Protein AF-A0A7J8SAM2-F1 (afdb_monomer_lite)

Foldseek 3Di:
DAADPPVRDDDDLQGVQVQLLVCLVVLNLQDWPPDPVGPDTDDLVSNCVRYDPVSSLSSVQSVVVVVPVVCPDDPVCVPARPNRVVVVVVVVVVDDDDD

Radius of gyration: 16.11 Å; chains: 1; bounding box: 48×31×38 Å

pLDDT: mean 78.02, std 16.63, range [37.12, 96.38]

Organism: Gossypium davidsonii (NCBI:txid34287)

Sequence (99 aa):
MFISNPCSHSFCNDCIGKYVEANIQENIAMVKFPDVNCNAALEPQFCRSIVPVQVFDQWENALCELLVLGSQRVAWHAVISCSEFRNLGKARDRGKILW

Secondary structure (DSSP, 8-state):
-EE-TTT--EE-HHHHHHHHHHHHHTT--SPBPS-TT---B--GGGTTTTS-HHHHHHHHHHHHHHHHHH-TT-GGGGTS-HHHHHHHHHHHTTS----

Structure (mmCIF, N/CA/C/O backbone):
data_AF-A0A7J8SAM2-F1
#
_entry.id   AF-A0A7J8SAM2-F1
#
loop_
_atom_site.group_PDB
_atom_site.id
_atom_site.type_symbol
_atom_site.label_atom_id
_atom_site.label_alt_id
_atom_site.label_comp_id
_atom_site.label_asym_id
_atom_site.label_entity_id
_atom_site.label_seq_id
_atom_site.pdbx_PDB_ins_code
_atom_site.Cartn_x
_atom_site.Cartn_y
_atom_site.Cartn_z
_atom_site.occupancy
_atom_site.B_iso_or_equiv
_atom_site.auth_seq_id
_atom_site.auth_comp_id
_atom_site.auth_asym_id
_atom_site.auth_atom_id
_atom_site.pdbx_PDB_model_num
ATOM 1 N N . MET A 1 1 ? -0.033 -10.308 -14.383 1.00 76.38 1 MET A N 1
ATOM 2 C CA . MET A 1 1 ? 0.930 -9.255 -14.754 1.00 76.38 1 MET A CA 1
ATOM 3 C C . MET A 1 1 ? 0.372 -7.962 -14.209 1.00 76.38 1 MET A C 1
ATOM 5 O O . MET A 1 1 ? -0.787 -7.667 -14.476 1.00 76.38 1 MET A O 1
ATOM 9 N N . PHE A 1 2 ? 1.155 -7.264 -13.399 1.00 79.75 2 PHE A N 1
ATOM 10 C CA . PHE A 1 2 ? 0.800 -5.988 -12.801 1.00 79.75 2 PHE A CA 1
ATOM 11 C C . PHE A 1 2 ? 1.395 -4.877 -13.662 1.00 79.75 2 PHE A C 1
ATOM 13 O O . PHE A 1 2 ? 2.572 -4.956 -14.016 1.00 79.75 2 PHE A O 1
ATOM 20 N N . ILE A 1 3 ? 0.601 -3.862 -13.994 1.00 78.75 3 ILE A N 1
ATOM 21 C CA . ILE A 1 3 ? 1.048 -2.697 -14.761 1.00 78.75 3 ILE A CA 1
ATOM 22 C C . ILE A 1 3 ? 0.800 -1.462 -13.902 1.00 78.75 3 ILE A C 1
ATOM 24 O O . ILE A 1 3 ? -0.336 -1.210 -13.502 1.00 78.75 3 ILE A O 1
ATOM 28 N N . SER A 1 4 ? 1.860 -0.713 -13.596 1.00 76.06 4 SER A N 1
ATOM 29 C CA . SER A 1 4 ? 1.734 0.536 -12.851 1.00 76.06 4 SER A CA 1
ATOM 30 C C . SER A 1 4 ? 1.123 1.629 -13.723 1.00 76.06 4 SER A C 1
ATOM 32 O O . SER A 1 4 ? 1.471 1.782 -14.889 1.00 76.06 4 SER A O 1
ATOM 34 N N . ASN A 1 5 ? 0.233 2.434 -13.154 1.00 68.50 5 ASN A N 1
ATOM 35 C CA . ASN A 1 5 ? -0.295 3.636 -13.792 1.00 68.50 5 ASN A CA 1
ATOM 36 C C . ASN A 1 5 ? 0.043 4.818 -12.870 1.00 68.50 5 ASN A C 1
ATOM 38 O O . ASN A 1 5 ? -0.232 4.700 -11.676 1.00 68.50 5 ASN A O 1
ATOM 42 N N . PRO A 1 6 ? 0.671 5.916 -13.342 1.00 68.31 6 PRO A N 1
ATOM 43 C CA . PRO A 1 6 ? 0.947 6.314 -14.734 1.00 68.31 6 PRO A CA 1
ATOM 44 C C . PRO A 1 6 ? 2.258 5.785 -15.345 1.00 68.31 6 PRO A C 1
ATOM 46 O O . PRO A 1 6 ? 2.515 5.998 -16.527 1.00 68.31 6 PRO A O 1
ATOM 49 N N . CYS A 1 7 ? 3.118 5.127 -14.566 1.00 77.50 7 CYS A N 1
ATOM 50 C CA . CYS A 1 7 ? 4.502 4.877 -14.983 1.00 77.50 7 CYS A CA 1
ATOM 51 C C . CYS A 1 7 ? 4.692 3.692 -15.954 1.00 77.50 7 CYS A C 1
ATOM 53 O O . CYS A 1 7 ? 5.789 3.502 -16.462 1.00 77.50 7 CYS A O 1
ATOM 55 N N . SER A 1 8 ? 3.640 2.922 -16.256 1.00 81.12 8 SER A N 1
ATOM 56 C CA . SER A 1 8 ? 3.629 1.809 -17.226 1.00 81.12 8 SER A CA 1
ATOM 57 C C . SER A 1 8 ? 4.672 0.709 -16.972 1.00 81.12 8 SER A C 1
ATOM 59 O O . SER A 1 8 ? 5.034 -0.036 -17.881 1.00 81.12 8 SER A O 1
ATOM 61 N N . HIS A 1 9 ? 5.145 0.564 -15.733 1.00 83.94 9 HIS A N 1
ATOM 62 C CA . HIS A 1 9 ? 6.090 -0.483 -15.351 1.00 83.94 9 HIS A CA 1
ATOM 63 C C . HIS A 1 9 ? 5.366 -1.812 -15.189 1.00 83.94 9 HIS A C 1
ATOM 65 O O . HIS A 1 9 ? 4.331 -1.895 -14.524 1.00 83.94 9 HIS A O 1
ATOM 71 N N . SER A 1 10 ? 5.939 -2.864 -15.765 1.00 86.75 10 SER A N 1
ATOM 72 C CA . SER A 1 10 ? 5.398 -4.209 -15.659 1.00 86.75 10 SER A CA 1
ATOM 73 C C . SER A 1 10 ? 6.141 -5.041 -14.626 1.00 86.75 10 SER A C 1
ATOM 75 O O . SER A 1 10 ? 7.352 -5.232 -14.733 1.00 86.75 10 SER A O 1
ATOM 77 N N . PHE A 1 11 ? 5.396 -5.631 -13.698 1.00 88.56 11 PHE A N 1
ATOM 78 C CA . PHE A 1 11 ? 5.922 -6.582 -12.724 1.00 88.56 11 PHE A CA 1
ATOM 79 C C . PHE A 1 11 ? 5.104 -7.876 -12.750 1.00 88.56 11 PHE A C 1
ATOM 81 O O . PHE A 1 11 ? 3.916 -7.892 -13.097 1.00 88.56 11 PHE A O 1
ATOM 88 N N . CYS A 1 12 ? 5.727 -8.991 -12.373 1.00 92.56 12 CYS A N 1
ATOM 89 C CA . CYS A 1 12 ? 4.979 -10.218 -12.130 1.00 92.56 12 CYS A CA 1
ATOM 90 C C . CYS A 1 12 ? 4.140 -10.065 -10.847 1.00 92.56 12 CYS A C 1
ATOM 92 O O . CYS A 1 12 ? 4.566 -9.373 -9.921 1.00 92.56 12 CYS A O 1
ATOM 94 N N . ASN A 1 13 ? 2.953 -10.684 -10.786 1.00 91.94 13 ASN A N 1
ATOM 95 C CA . ASN A 1 13 ? 2.069 -10.549 -9.617 1.00 91.94 13 ASN A CA 1
ATOM 96 C C . ASN A 1 13 ? 2.769 -11.061 -8.348 1.00 91.94 13 ASN A C 1
ATOM 98 O O . ASN A 1 13 ? 2.766 -10.383 -7.329 1.00 91.94 13 ASN A O 1
ATOM 102 N N . ASP A 1 14 ? 3.460 -12.195 -8.440 1.00 93.31 14 ASP A N 1
ATOM 103 C CA . ASP A 1 14 ? 4.187 -12.769 -7.305 1.00 93.31 14 ASP A CA 1
ATOM 104 C C . ASP A 1 14 ? 5.319 -11.850 -6.823 1.00 93.31 14 ASP A C 1
ATOM 106 O O . ASP A 1 14 ? 5.566 -11.719 -5.628 1.00 93.31 14 ASP A O 1
ATOM 110 N N . CYS A 1 15 ? 5.995 -11.185 -7.761 1.00 93.25 15 CYS A N 1
ATOM 111 C CA . CYS A 1 15 ? 7.119 -10.293 -7.508 1.00 93.25 15 CYS A CA 1
ATOM 112 C C . CYS A 1 15 ? 6.648 -9.053 -6.750 1.00 93.25 15 CYS A C 1
ATOM 114 O O . CYS A 1 15 ? 7.203 -8.713 -5.707 1.00 93.25 15 CYS A O 1
ATOM 116 N N . ILE A 1 16 ? 5.604 -8.392 -7.266 1.00 92.69 16 ILE A N 1
ATOM 117 C CA . ILE A 1 16 ? 5.064 -7.191 -6.630 1.00 92.69 16 ILE A CA 1
ATOM 118 C C . ILE A 1 16 ? 4.378 -7.536 -5.304 1.00 92.69 16 ILE A C 1
ATOM 120 O O . ILE A 1 16 ? 4.503 -6.777 -4.352 1.00 92.69 16 ILE A O 1
ATOM 124 N N . GLY A 1 17 ? 3.738 -8.706 -5.205 1.00 94.44 17 GLY A N 1
ATOM 125 C CA . GLY A 1 17 ? 3.137 -9.196 -3.966 1.00 94.44 17 GLY A CA 1
ATOM 126 C C . GLY A 1 17 ? 4.166 -9.377 -2.851 1.00 94.44 17 GLY A C 1
ATOM 127 O O . GLY A 1 17 ? 4.005 -8.800 -1.779 1.00 94.44 17 GLY A O 1
ATOM 128 N N . LYS A 1 18 ? 5.264 -10.095 -3.129 1.00 95.88 18 LYS A N 1
ATOM 129 C CA . LYS A 1 18 ? 6.373 -10.281 -2.174 1.00 95.88 18 LYS A CA 1
ATOM 130 C C . LYS A 1 18 ? 7.058 -8.968 -1.811 1.00 95.88 18 LYS A C 1
ATOM 132 O O . LYS A 1 18 ? 7.430 -8.766 -0.661 1.00 95.88 18 LYS A O 1
ATOM 137 N N . TYR A 1 19 ? 7.227 -8.076 -2.787 1.00 95.12 19 TYR A N 1
ATOM 138 C CA . TYR A 1 19 ? 7.807 -6.759 -2.546 1.00 95.12 19 TYR A CA 1
ATOM 139 C C . TYR A 1 19 ? 6.950 -5.940 -1.577 1.00 95.12 19 TYR A C 1
ATOM 141 O O . TYR A 1 19 ? 7.475 -5.403 -0.604 1.00 95.12 19 TYR A O 1
ATOM 149 N N . VAL A 1 20 ? 5.636 -5.874 -1.810 1.00 95.38 20 VAL A N 1
ATOM 150 C CA . VAL A 1 20 ? 4.707 -5.192 -0.902 1.00 95.38 20 VAL A CA 1
ATOM 151 C C . VAL A 1 20 ? 4.756 -5.828 0.479 1.00 95.38 20 VAL A C 1
ATOM 153 O O . VAL A 1 20 ? 4.966 -5.116 1.452 1.00 95.38 20 VAL A O 1
ATOM 156 N N . GLU A 1 21 ? 4.619 -7.150 0.571 1.00 95.69 21 GLU A N 1
ATOM 157 C CA . GLU A 1 21 ? 4.644 -7.869 1.848 1.00 95.69 21 GLU A CA 1
ATOM 158 C C . GLU A 1 21 ? 5.897 -7.546 2.670 1.00 95.69 21 GLU A C 1
ATOM 160 O O . GLU A 1 21 ? 5.773 -7.181 3.838 1.00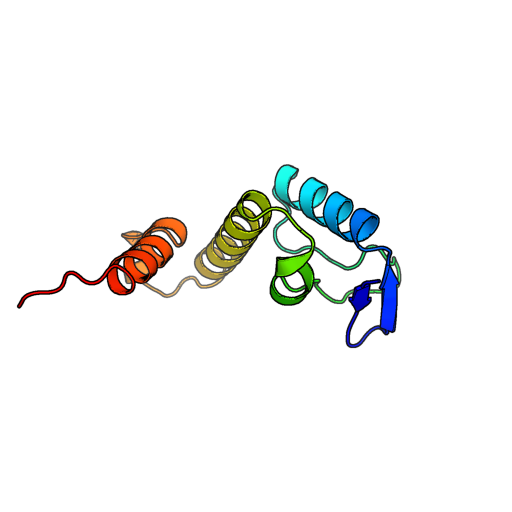 95.69 21 GLU A O 1
ATOM 165 N N . ALA A 1 22 ? 7.078 -7.575 2.047 1.00 96.38 22 ALA A N 1
ATOM 166 C CA . ALA A 1 22 ? 8.328 -7.217 2.709 1.00 96.38 22 ALA A CA 1
ATOM 167 C C . ALA A 1 22 ? 8.327 -5.764 3.217 1.00 96.38 22 ALA A C 1
ATOM 169 O O . ALA A 1 22 ? 8.727 -5.514 4.348 1.00 96.38 22 ALA A O 1
ATOM 170 N N . ASN A 1 23 ? 7.830 -4.802 2.431 1.00 95.50 23 ASN A N 1
ATOM 171 C CA . ASN A 1 23 ? 7.752 -3.406 2.881 1.00 95.50 23 ASN A CA 1
ATOM 172 C C . ASN A 1 23 ? 6.818 -3.245 4.089 1.00 95.50 23 ASN A C 1
ATOM 174 O O . ASN A 1 23 ? 7.152 -2.525 5.026 1.00 95.50 23 ASN A O 1
ATOM 178 N N . ILE A 1 24 ? 5.667 -3.923 4.093 1.00 94.94 24 ILE A N 1
ATOM 179 C CA . ILE A 1 24 ? 4.715 -3.837 5.209 1.00 94.94 24 ILE A CA 1
ATOM 180 C C . ILE A 1 24 ? 5.271 -4.507 6.467 1.00 94.94 24 ILE A C 1
ATOM 182 O O . ILE A 1 24 ? 5.084 -3.980 7.562 1.00 94.94 24 ILE A O 1
ATOM 186 N N . GLN A 1 25 ? 6.003 -5.616 6.327 1.00 93.56 25 GLN A N 1
ATOM 187 C CA . GLN A 1 25 ? 6.714 -6.253 7.442 1.00 93.56 25 GLN A CA 1
ATOM 188 C C . GLN A 1 25 ? 7.787 -5.337 8.049 1.00 93.56 25 GLN A C 1
ATOM 190 O O . GLN A 1 25 ? 7.929 -5.291 9.268 1.00 93.56 25 GLN A O 1
ATOM 195 N N . GLU A 1 26 ? 8.465 -4.544 7.220 1.00 94.19 26 GLU A N 1
ATOM 196 C CA . GLU A 1 26 ? 9.432 -3.516 7.637 1.00 94.19 26 GLU A CA 1
ATOM 197 C C . GLU A 1 26 ? 8.762 -2.203 8.100 1.00 94.19 26 GLU A C 1
ATOM 199 O O . GLU A 1 26 ? 9.432 -1.192 8.314 1.00 94.19 26 GLU A O 1
ATOM 204 N N . ASN A 1 27 ? 7.433 -2.195 8.266 1.00 89.88 27 ASN A N 1
ATOM 205 C CA . ASN A 1 27 ? 6.636 -1.038 8.680 1.00 89.88 27 ASN A CA 1
ATOM 206 C C . ASN A 1 27 ? 6.734 0.176 7.726 1.00 89.88 27 ASN A C 1
ATOM 208 O O . ASN A 1 27 ? 6.555 1.331 8.120 1.00 89.88 27 ASN A O 1
ATOM 212 N N . ILE A 1 28 ? 7.005 -0.073 6.442 1.00 92.19 28 ILE A N 1
ATOM 213 C CA . ILE A 1 28 ? 7.036 0.939 5.383 1.00 92.19 28 ILE A CA 1
ATOM 214 C C . ILE A 1 28 ? 5.658 0.992 4.717 1.00 92.19 28 ILE A C 1
ATOM 216 O O . ILE A 1 28 ? 5.369 0.258 3.775 1.00 92.19 28 ILE A O 1
ATOM 220 N N . ALA A 1 29 ? 4.794 1.894 5.185 1.00 90.19 29 ALA A N 1
ATOM 221 C CA . ALA A 1 29 ? 3.444 2.044 4.632 1.00 90.19 29 ALA A CA 1
ATOM 222 C C . ALA A 1 29 ? 3.400 2.840 3.314 1.00 90.19 29 ALA A C 1
ATOM 224 O O . ALA A 1 29 ? 2.553 2.581 2.459 1.00 90.19 29 ALA A O 1
ATOM 225 N N . MET A 1 30 ? 4.315 3.795 3.109 1.00 91.56 30 MET A N 1
ATOM 226 C CA . MET A 1 30 ? 4.418 4.554 1.855 1.00 91.56 30 MET A CA 1
ATOM 227 C C . MET A 1 30 ? 5.304 3.809 0.848 1.00 91.56 30 MET A C 1
ATOM 229 O O . MET A 1 30 ? 6.434 4.208 0.564 1.00 91.56 30 MET A O 1
ATOM 233 N N . VAL A 1 31 ? 4.789 2.695 0.329 1.00 92.00 31 VAL A N 1
ATOM 234 C CA . VAL A 1 31 ? 5.496 1.848 -0.639 1.00 92.00 31 VAL A CA 1
ATOM 235 C C . VAL A 1 31 ? 5.612 2.576 -1.980 1.00 92.00 31 VAL A C 1
ATOM 237 O O . VAL A 1 31 ? 4.620 3.052 -2.531 1.00 92.00 31 VAL A O 1
ATOM 240 N N . LYS A 1 32 ? 6.827 2.664 -2.524 1.00 90.88 32 LYS A N 1
ATOM 241 C CA . LYS A 1 32 ? 7.080 3.162 -3.885 1.00 90.88 32 LYS A CA 1
ATOM 242 C C . LYS A 1 32 ? 7.170 2.004 -4.867 1.00 90.88 32 LYS A C 1
ATOM 244 O O . LYS A 1 32 ? 7.307 0.851 -4.469 1.00 90.88 32 LYS A O 1
ATOM 249 N N . PHE A 1 33 ? 7.122 2.296 -6.161 1.00 89.00 33 PHE A N 1
ATOM 250 C CA . PHE A 1 33 ? 7.471 1.272 -7.140 1.00 89.00 33 PHE A CA 1
ATOM 251 C C . PHE A 1 33 ? 8.934 0.823 -6.976 1.00 89.00 33 PHE A C 1
ATOM 253 O O . PHE A 1 33 ? 9.786 1.659 -6.683 1.00 89.00 33 PHE A O 1
ATOM 260 N N . PRO A 1 34 ? 9.248 -0.464 -7.223 1.00 86.88 34 PRO A N 1
ATOM 261 C CA . PRO A 1 34 ? 10.622 -0.973 -7.164 1.00 86.88 34 PRO A CA 1
ATOM 262 C C . PRO A 1 34 ? 11.604 -0.301 -8.139 1.00 86.88 34 PRO A C 1
ATOM 264 O O . PRO A 1 34 ? 12.812 -0.480 -8.014 1.00 86.88 34 PRO A O 1
ATOM 267 N N . ASP A 1 35 ? 11.101 0.420 -9.143 1.00 84.00 35 ASP A N 1
ATOM 268 C CA . ASP A 1 35 ? 11.920 1.076 -10.159 1.00 84.00 35 ASP A CA 1
ATOM 269 C C . ASP A 1 35 ? 12.583 2.348 -9.604 1.00 84.00 35 ASP A C 1
ATOM 271 O O . ASP A 1 35 ? 11.908 3.262 -9.130 1.00 84.00 35 ASP A O 1
ATOM 275 N N . VAL A 1 36 ? 13.913 2.423 -9.694 1.00 77.50 36 VAL A N 1
ATOM 276 C CA . VAL A 1 36 ? 14.731 3.521 -9.145 1.00 77.50 36 VAL A CA 1
ATOM 277 C C . VAL A 1 36 ? 14.451 4.884 -9.783 1.00 77.50 36 VAL A C 1
ATOM 279 O O . VAL A 1 36 ? 14.701 5.912 -9.156 1.00 77.50 36 VAL A O 1
ATOM 282 N N . ASN A 1 37 ? 13.912 4.913 -11.003 1.00 81.50 37 ASN A N 1
ATOM 283 C CA . ASN A 1 37 ? 13.538 6.146 -11.696 1.00 81.50 37 ASN A CA 1
ATOM 284 C C . ASN A 1 37 ? 12.070 6.526 -11.442 1.00 81.50 37 ASN A C 1
ATOM 286 O O . ASN A 1 37 ? 11.578 7.529 -11.964 1.00 81.50 37 ASN A O 1
ATOM 290 N N . CYS A 1 38 ? 11.360 5.741 -10.628 1.00 84.69 38 CYS A N 1
ATOM 291 C CA . CYS A 1 38 ? 9.948 5.903 -10.344 1.00 84.69 38 CYS A CA 1
ATOM 292 C C . CYS A 1 38 ? 9.713 6.374 -8.911 1.00 84.69 38 CYS A C 1
ATOM 294 O O . CYS A 1 38 ? 9.787 5.609 -7.955 1.00 84.69 38 CYS A O 1
ATOM 296 N N . ASN A 1 39 ? 9.319 7.637 -8.759 1.00 84.50 39 ASN A N 1
ATOM 297 C CA . ASN A 1 39 ? 8.942 8.184 -7.454 1.00 84.50 39 ASN A CA 1
ATOM 298 C C . ASN A 1 39 ? 7.449 8.055 -7.128 1.00 84.50 39 ASN A C 1
ATOM 300 O O . ASN A 1 39 ? 7.022 8.518 -6.070 1.00 84.50 39 ASN A O 1
ATOM 304 N N . ALA A 1 40 ? 6.657 7.443 -8.012 1.00 86.50 40 ALA A N 1
ATOM 305 C CA . ALA A 1 40 ? 5.240 7.225 -7.760 1.00 86.50 40 ALA A CA 1
ATOM 306 C C . ALA A 1 40 ? 5.032 6.226 -6.609 1.00 86.50 40 ALA A C 1
ATOM 308 O O . ALA A 1 40 ? 5.728 5.210 -6.507 1.00 86.50 40 ALA A O 1
ATOM 309 N N . ALA A 1 41 ? 4.066 6.538 -5.747 1.00 88.69 41 ALA A N 1
ATOM 310 C CA . ALA A 1 41 ? 3.619 5.638 -4.697 1.00 88.69 41 ALA A CA 1
ATOM 311 C C . ALA A 1 41 ? 2.763 4.521 -5.302 1.00 88.69 41 ALA A C 1
ATOM 313 O O . ALA A 1 41 ? 1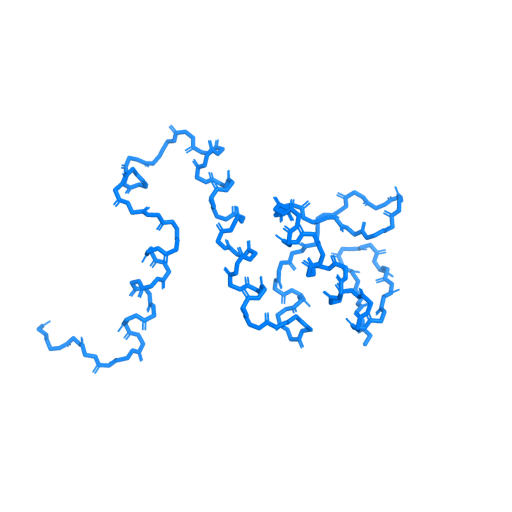.979 4.748 -6.226 1.00 88.69 41 ALA A O 1
ATOM 314 N N . LEU A 1 42 ? 2.923 3.315 -4.772 1.00 89.75 42 LEU A N 1
ATOM 315 C CA . LEU A 1 42 ? 2.085 2.178 -5.096 1.00 89.75 42 LEU A CA 1
ATOM 316 C C . LEU A 1 42 ? 0.851 2.225 -4.194 1.00 89.75 42 LEU A C 1
ATOM 318 O O . LEU A 1 42 ? 0.964 2.105 -2.976 1.00 89.75 42 LEU A O 1
ATOM 322 N N . GLU A 1 43 ? -0.325 2.408 -4.785 1.00 86.44 43 GLU A N 1
ATOM 323 C CA . GLU A 1 43 ? -1.558 2.477 -4.005 1.00 86.44 43 GLU A CA 1
ATOM 324 C C . GLU A 1 43 ? -2.138 1.072 -3.728 1.00 86.44 43 GLU A C 1
ATOM 326 O O . GLU A 1 43 ? -2.188 0.240 -4.647 1.00 86.44 43 GLU A O 1
ATOM 331 N N . PRO A 1 44 ? -2.626 0.789 -2.500 1.00 89.25 44 PRO A N 1
ATOM 332 C CA . PRO A 1 44 ? -3.075 -0.548 -2.108 1.00 89.25 44 PRO A CA 1
ATOM 333 C C . PRO A 1 44 ? -4.142 -1.149 -3.024 1.00 89.25 44 PRO A C 1
ATOM 335 O O . PRO A 1 44 ? -4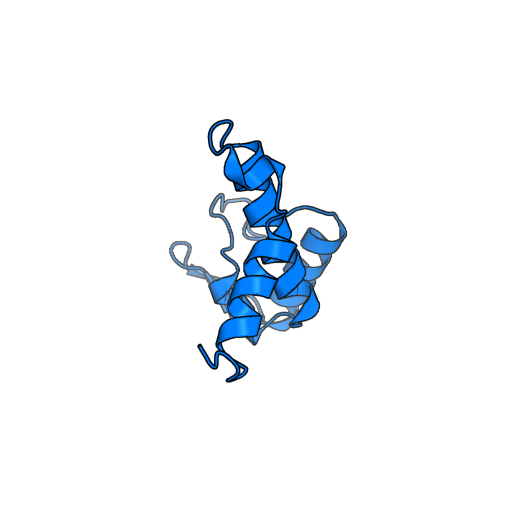.128 -2.358 -3.272 1.00 89.25 44 PRO A O 1
ATOM 338 N N . GLN A 1 45 ? -5.060 -0.336 -3.564 1.00 87.25 45 GLN A N 1
ATOM 339 C CA . GLN A 1 45 ? -6.180 -0.818 -4.379 1.00 87.25 45 GLN A CA 1
ATOM 340 C C . GLN A 1 45 ? -5.737 -1.633 -5.598 1.00 87.25 45 GLN A C 1
ATOM 342 O O . GLN A 1 45 ? -6.449 -2.552 -6.000 1.00 87.25 45 GLN A O 1
ATOM 347 N N . PHE A 1 46 ? -4.554 -1.355 -6.153 1.00 86.56 46 PHE A N 1
ATOM 348 C CA . PHE A 1 46 ? -4.025 -2.089 -7.303 1.00 86.56 46 PHE A CA 1
ATOM 349 C C . PHE A 1 46 ? -3.428 -3.448 -6.915 1.00 86.56 46 PHE A C 1
ATOM 351 O O . PHE A 1 46 ? -3.266 -4.321 -7.767 1.00 86.56 46 PHE A O 1
ATOM 358 N N . CYS A 1 47 ? -3.126 -3.650 -5.633 1.00 90.62 47 CYS A N 1
ATOM 359 C CA . CYS A 1 47 ? -2.537 -4.873 -5.098 1.00 90.62 47 CYS A CA 1
ATOM 360 C C . CYS A 1 47 ? -3.547 -5.764 -4.368 1.00 90.62 47 CYS A C 1
ATOM 362 O O . CYS A 1 47 ? -3.191 -6.876 -3.992 1.00 90.62 47 CYS A O 1
ATOM 364 N N . ARG A 1 48 ? -4.804 -5.331 -4.197 1.00 90.75 48 ARG A N 1
ATOM 365 C CA . ARG A 1 48 ? -5.830 -6.045 -3.410 1.00 90.75 48 ARG A CA 1
ATOM 366 C C . ARG A 1 48 ? -6.029 -7.512 -3.807 1.00 90.75 48 ARG A C 1
ATOM 368 O O . ARG A 1 48 ? -6.295 -8.340 -2.947 1.00 90.75 48 ARG A O 1
ATOM 375 N N . SER A 1 49 ? -5.933 -7.834 -5.097 1.00 92.06 49 SER A N 1
ATOM 376 C CA . SER A 1 49 ? -6.061 -9.207 -5.611 1.00 92.06 49 SER A CA 1
ATOM 377 C C . SER A 1 49 ? -4.736 -9.975 -5.671 1.00 92.06 49 SER A C 1
ATOM 379 O O . SER A 1 49 ? -4.729 -11.143 -6.053 1.00 92.06 49 SER A O 1
ATOM 381 N N . ILE A 1 50 ? -3.621 -9.321 -5.341 1.00 93.94 50 ILE A N 1
ATOM 382 C CA . ILE A 1 50 ? -2.261 -9.858 -5.444 1.00 93.94 50 ILE A CA 1
ATOM 383 C C . ILE A 1 50 ? -1.716 -10.225 -4.066 1.00 93.94 50 ILE A C 1
ATOM 385 O O . ILE A 1 50 ? -1.077 -11.264 -3.921 1.00 93.94 50 ILE A O 1
ATOM 389 N N . VAL A 1 51 ? -1.946 -9.376 -3.063 1.00 94.12 51 VAL A N 1
ATOM 390 C CA . VAL A 1 51 ? -1.439 -9.598 -1.706 1.00 94.12 51 VAL A CA 1
ATOM 391 C C . VAL A 1 51 ? -2.451 -10.347 -0.835 1.00 94.12 51 VAL A C 1
ATOM 393 O O . VAL A 1 51 ? -3.661 -10.238 -1.058 1.00 94.12 51 VAL A O 1
ATOM 396 N N . PRO A 1 52 ? -1.991 -11.080 0.195 1.00 94.50 52 PRO A N 1
ATOM 397 C CA . PRO A 1 52 ? -2.881 -11.658 1.193 1.00 94.50 52 PRO A CA 1
ATOM 398 C C . PRO A 1 52 ? -3.738 -10.591 1.884 1.00 94.50 52 PRO A C 1
ATOM 400 O O . PRO A 1 52 ? -3.274 -9.485 2.166 1.00 94.50 52 PRO A O 1
ATOM 403 N N . VAL A 1 53 ? -4.974 -10.951 2.244 1.00 92.25 53 VAL A N 1
ATOM 404 C CA . VAL A 1 53 ? -5.921 -10.043 2.920 1.00 92.25 53 VAL A CA 1
ATOM 405 C C . VAL A 1 53 ? -5.353 -9.436 4.206 1.00 92.25 53 VAL A C 1
ATOM 407 O O . VAL A 1 53 ? -5.618 -8.281 4.509 1.00 92.25 53 VAL A O 1
ATOM 410 N N . GLN A 1 54 ? -4.537 -10.195 4.941 1.00 92.94 54 GLN A N 1
ATOM 411 C CA . GLN A 1 54 ? -3.902 -9.736 6.177 1.00 92.94 54 GLN A CA 1
ATOM 412 C C . GLN A 1 54 ? -2.890 -8.617 5.906 1.00 92.94 54 GLN A C 1
ATOM 414 O O . GLN A 1 54 ? -2.943 -7.583 6.566 1.00 92.94 54 GLN A O 1
ATOM 419 N N . VAL A 1 55 ? -2.036 -8.794 4.892 1.00 94.25 55 VAL A N 1
ATOM 420 C CA . VAL A 1 55 ? -1.055 -7.787 4.454 1.00 94.25 55 VAL A CA 1
ATOM 421 C C . VAL A 1 55 ? -1.773 -6.534 3.956 1.00 94.25 55 VAL A C 1
ATOM 423 O O . VAL A 1 55 ? -1.393 -5.423 4.311 1.00 94.25 55 VAL A O 1
ATOM 426 N N . PHE A 1 56 ? -2.851 -6.703 3.185 1.00 94.00 56 PHE A N 1
ATOM 427 C CA . PHE A 1 56 ? -3.673 -5.589 2.712 1.00 94.00 56 PHE A CA 1
ATOM 428 C C . PHE A 1 56 ? -4.300 -4.794 3.869 1.00 94.00 56 PHE A C 1
ATOM 430 O O . PHE A 1 56 ? -4.167 -3.572 3.926 1.00 94.00 56 PHE A O 1
ATOM 437 N N . ASP A 1 57 ? -4.935 -5.482 4.824 1.00 91.06 57 ASP A N 1
ATOM 438 C CA . ASP A 1 57 ? -5.572 -4.849 5.981 1.00 91.06 57 ASP A CA 1
ATOM 439 C C . ASP A 1 57 ? -4.542 -4.105 6.854 1.00 91.06 57 ASP A C 1
ATOM 441 O O . ASP A 1 57 ? -4.850 -3.017 7.356 1.00 91.06 57 ASP A O 1
ATOM 445 N N . GLN A 1 58 ? -3.338 -4.663 7.031 1.00 92.75 58 GLN A N 1
ATOM 446 C CA . GLN A 1 58 ? -2.224 -4.021 7.741 1.00 92.75 58 GLN A CA 1
ATOM 447 C C . GLN A 1 58 ? -1.730 -2.773 7.011 1.00 92.75 58 GLN A C 1
ATOM 449 O O . GLN A 1 58 ? -1.543 -1.729 7.633 1.00 92.75 58 GLN A O 1
ATOM 454 N N . TRP A 1 59 ? -1.571 -2.863 5.692 1.00 93.94 59 TRP A N 1
ATOM 455 C CA . TRP A 1 59 ? -1.100 -1.752 4.878 1.00 93.94 59 TRP A CA 1
ATOM 456 C C . TRP A 1 59 ? -2.054 -0.555 4.927 1.00 93.94 59 TRP A C 1
ATOM 458 O O . TRP A 1 59 ? -1.631 0.569 5.195 1.00 93.94 59 TRP A O 1
ATOM 468 N N . GLU A 1 60 ? -3.355 -0.789 4.740 1.00 90.81 60 GLU A N 1
ATOM 469 C CA . GLU A 1 60 ? -4.375 0.260 4.838 1.00 90.81 60 GLU A CA 1
ATOM 470 C C . GLU A 1 60 ? -4.400 0.927 6.222 1.00 90.81 60 GLU A C 1
ATOM 472 O O . GLU A 1 60 ? -4.527 2.149 6.315 1.00 90.81 60 GLU A O 1
ATOM 477 N N . ASN A 1 61 ? -4.252 0.144 7.299 1.00 88.12 61 ASN A N 1
ATOM 478 C CA . ASN A 1 61 ? -4.177 0.692 8.654 1.00 88.12 61 ASN A CA 1
ATOM 479 C C . ASN A 1 61 ? -2.968 1.616 8.806 1.00 88.12 61 ASN A C 1
ATOM 481 O O . ASN A 1 61 ? -3.126 2.743 9.268 1.00 88.12 61 ASN A O 1
ATOM 485 N N . ALA A 1 62 ? -1.788 1.168 8.373 1.00 89.25 62 ALA A N 1
ATOM 486 C CA . ALA A 1 62 ? -0.557 1.935 8.508 1.00 89.25 62 ALA A CA 1
ATOM 487 C C . ALA A 1 62 ? -0.590 3.232 7.675 1.00 89.25 62 ALA A C 1
ATOM 489 O O . ALA A 1 62 ? -0.165 4.287 8.143 1.00 89.25 62 ALA A O 1
ATOM 490 N N . LEU A 1 63 ? -1.171 3.199 6.469 1.00 89.25 63 LEU A N 1
ATOM 491 C CA . LEU A 1 63 ? -1.410 4.406 5.668 1.00 89.25 63 LEU A CA 1
ATOM 492 C C . LEU A 1 63 ? -2.360 5.380 6.365 1.00 89.25 63 LEU A C 1
ATOM 494 O O . LEU A 1 63 ? -2.124 6.588 6.368 1.00 89.25 63 LEU A O 1
ATOM 498 N N . CYS A 1 64 ? -3.427 4.868 6.972 1.00 83.44 64 CYS A N 1
ATOM 499 C CA . CYS A 1 64 ? -4.355 5.710 7.703 1.00 83.44 64 CYS A CA 1
ATOM 500 C C . CYS A 1 64 ? -3.719 6.320 8.959 1.00 83.44 64 CYS A C 1
ATOM 502 O O . CYS A 1 64 ? -3.903 7.505 9.224 1.00 83.44 64 CYS A O 1
ATOM 504 N N . GLU A 1 65 ? -2.924 5.553 9.704 1.00 81.06 65 GLU A N 1
ATOM 505 C CA . GLU A 1 65 ? -2.168 6.057 10.852 1.00 81.06 65 GLU A CA 1
ATOM 506 C C . GLU A 1 65 ? -1.193 7.167 10.442 1.00 81.06 65 GLU A C 1
ATOM 508 O O . GLU A 1 65 ? -1.138 8.200 11.110 1.00 81.06 65 GLU A O 1
ATOM 513 N N . LEU A 1 66 ? -0.503 7.031 9.303 1.00 81.69 66 LEU A N 1
ATOM 514 C CA . LEU A 1 66 ? 0.333 8.103 8.751 1.00 81.69 66 LEU A CA 1
ATOM 515 C C . LEU A 1 66 ? -0.471 9.370 8.428 1.00 81.69 66 LEU A C 1
ATOM 517 O O . LEU A 1 66 ? -0.012 10.476 8.715 1.00 81.69 66 LEU A O 1
ATOM 521 N N . LEU A 1 67 ? -1.671 9.232 7.859 1.00 75.62 67 LEU A N 1
ATOM 522 C CA . LEU A 1 67 ? -2.551 10.371 7.585 1.00 75.62 67 LEU A CA 1
ATOM 523 C C . LEU A 1 67 ? -3.055 11.025 8.877 1.00 75.62 67 LEU A C 1
ATOM 525 O O . LEU A 1 67 ? -3.119 12.249 8.948 1.00 75.62 67 LEU A O 1
ATOM 529 N N . VAL A 1 68 ? -3.366 10.238 9.909 1.00 68.00 68 VAL A N 1
ATOM 530 C CA . VAL A 1 68 ? -3.785 10.743 11.225 1.00 68.00 68 VAL A CA 1
ATOM 531 C C . VAL A 1 68 ? -2.640 11.486 11.913 1.00 68.00 68 VAL A C 1
ATOM 533 O O . VAL A 1 68 ? -2.851 12.597 12.390 1.00 68.00 68 VAL A O 1
ATOM 536 N N . LEU A 1 69 ? -1.426 10.928 11.915 1.00 66.44 69 LEU A N 1
ATOM 537 C CA . LEU A 1 69 ? -0.240 11.576 12.485 1.00 66.44 69 LEU A CA 1
ATOM 538 C C . LEU A 1 69 ? 0.161 12.838 11.706 1.00 66.44 69 LEU A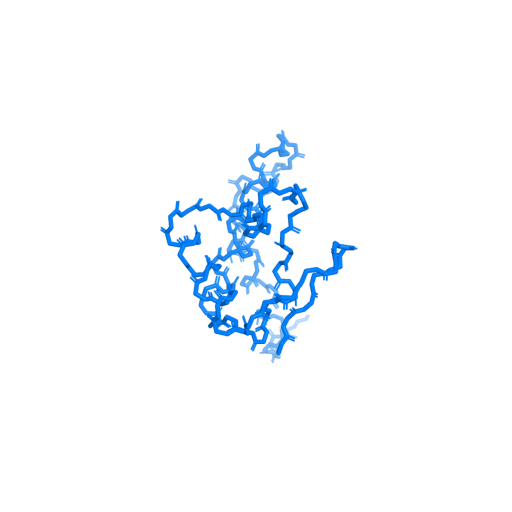 C 1
ATOM 540 O O . LEU A 1 69 ? 0.556 13.836 12.308 1.00 66.44 69 LEU A O 1
ATOM 544 N N . GLY A 1 70 ? 0.034 12.816 10.375 1.00 62.00 70 GLY A N 1
ATOM 545 C CA . GLY A 1 70 ? 0.309 13.963 9.506 1.00 62.00 70 GLY A CA 1
ATOM 546 C C . GLY A 1 70 ? -0.771 15.050 9.568 1.00 62.00 70 GLY A C 1
ATOM 547 O O . GLY A 1 70 ? -0.473 16.234 9.410 1.00 62.00 70 GLY A O 1
ATOM 548 N N . SER A 1 71 ? -2.026 14.676 9.835 1.00 58.56 71 SER A N 1
ATOM 549 C CA . SER A 1 71 ? -3.140 15.604 10.027 1.00 58.56 71 SER A CA 1
ATOM 550 C C . SER A 1 71 ? -3.291 15.918 11.518 1.00 58.56 71 SER A C 1
ATOM 552 O O . SER A 1 71 ? -4.036 15.287 12.260 1.00 58.56 71 SER A O 1
ATOM 554 N N . GLN A 1 72 ? -2.597 16.946 11.991 1.00 54.69 72 GLN A N 1
ATOM 555 C CA . GLN A 1 72 ? -2.615 17.378 13.396 1.00 54.69 72 GLN A CA 1
ATOM 556 C C . GLN A 1 72 ? -3.988 17.931 13.874 1.00 54.69 72 GLN A C 1
ATOM 558 O O . GLN A 1 72 ? -4.039 18.777 14.763 1.00 54.69 72 GLN A O 1
ATOM 563 N N . ARG A 1 73 ? -5.118 17.581 13.232 1.00 52.50 73 ARG A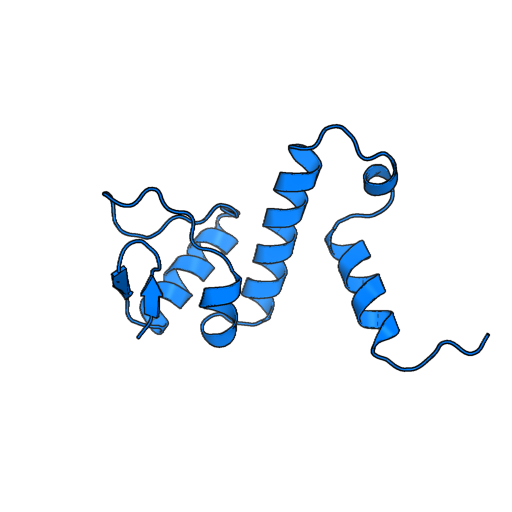 N 1
ATOM 564 C CA . ARG A 1 73 ? -6.359 18.381 13.257 1.00 52.50 73 ARG A CA 1
ATOM 565 C C . ARG A 1 73 ? -7.678 17.600 13.230 1.00 52.50 73 ARG A C 1
ATOM 567 O O . ARG A 1 73 ? -8.666 18.129 12.725 1.00 52.50 73 ARG A O 1
ATOM 574 N N . VAL A 1 74 ? -7.761 16.400 13.809 1.00 54.66 74 VAL A N 1
ATOM 575 C CA . VAL A 1 74 ? -9.077 15.759 14.016 1.00 54.66 74 VAL A CA 1
ATOM 576 C C . VAL A 1 74 ? -9.201 15.193 15.429 1.00 54.66 74 VAL A C 1
ATOM 578 O O . VAL A 1 74 ? -8.703 14.115 15.729 1.00 54.66 74 VAL A O 1
ATOM 581 N N . ALA A 1 75 ? -9.887 15.930 16.308 1.00 54.69 75 ALA A N 1
ATOM 582 C CA . ALA A 1 75 ? -10.015 15.602 17.731 1.00 54.69 75 ALA A CA 1
ATOM 583 C C . ALA A 1 75 ? -10.696 14.243 18.002 1.00 54.69 75 ALA A C 1
ATOM 585 O O . ALA A 1 75 ? -10.397 13.602 19.004 1.00 54.69 75 ALA A O 1
ATOM 586 N N . TRP A 1 76 ? -11.560 13.763 17.099 1.00 60.53 76 TRP A N 1
ATOM 587 C CA . TRP A 1 76 ? -12.211 12.452 17.233 1.00 60.53 76 TRP A CA 1
ATOM 588 C C . TRP A 1 76 ? -11.253 11.265 17.026 1.00 60.53 76 TRP A C 1
ATOM 590 O O . TRP A 1 76 ? -11.491 10.200 17.589 1.00 60.53 76 TRP A O 1
ATOM 600 N N . HIS A 1 77 ? -10.144 11.441 16.293 1.00 54.94 77 HIS A N 1
ATOM 601 C CA . HIS A 1 77 ? -9.124 10.392 16.138 1.00 54.94 77 HIS A CA 1
ATOM 602 C C . HIS A 1 77 ? -8.281 10.177 17.404 1.00 54.94 77 HIS A C 1
ATOM 604 O O . HIS A 1 77 ? -7.557 9.192 17.488 1.00 54.94 77 HIS A O 1
ATOM 610 N N . ALA A 1 78 ? -8.387 11.046 18.416 1.00 53.00 78 ALA A N 1
ATOM 611 C CA . ALA A 1 78 ? -7.719 10.838 19.703 1.00 53.00 78 ALA A CA 1
ATOM 612 C C . ALA A 1 78 ? -8.361 9.715 20.545 1.00 53.00 78 ALA A C 1
ATOM 614 O O . ALA A 1 78 ? -7.767 9.278 21.526 1.00 53.00 78 ALA A O 1
ATOM 615 N N . VAL A 1 79 ? -9.572 9.269 20.184 1.00 55.78 79 VAL A N 1
ATOM 616 C CA . VAL A 1 79 ? -10.368 8.295 20.955 1.00 55.78 79 VAL A CA 1
ATOM 617 C C . VAL A 1 79 ? -10.519 6.956 20.220 1.00 55.78 79 VAL A C 1
ATOM 619 O O . VAL A 1 79 ? -10.847 5.956 20.849 1.00 55.78 79 VAL A O 1
ATOM 622 N N . ILE A 1 80 ? -10.293 6.922 18.901 1.00 62.53 80 ILE A N 1
ATOM 623 C CA . ILE A 1 80 ? -10.511 5.742 18.054 1.00 62.53 80 ILE A CA 1
ATOM 624 C C . ILE A 1 80 ? -9.361 5.643 17.047 1.00 62.53 80 ILE A C 1
ATOM 626 O O . ILE A 1 80 ? -9.151 6.558 16.247 1.00 62.53 80 ILE A O 1
ATOM 630 N N . SER A 1 81 ? -8.631 4.526 17.067 1.00 65.56 81 SER A N 1
ATOM 631 C CA . SER A 1 81 ? -7.598 4.228 16.069 1.00 65.56 81 SER A CA 1
ATOM 632 C C . SER A 1 81 ? -8.214 3.945 14.695 1.00 65.56 81 SER A C 1
ATOM 634 O O . SER A 1 81 ? -9.382 3.562 14.580 1.00 65.56 81 SER A O 1
ATOM 636 N N . CYS A 1 82 ? -7.434 4.066 13.619 1.00 67.38 82 CYS A N 1
ATOM 637 C CA . CYS A 1 82 ? -7.989 3.802 12.292 1.00 67.38 82 CYS A CA 1
ATOM 638 C C . CYS A 1 82 ? -8.431 2.335 12.109 1.00 67.38 82 CYS A C 1
ATOM 640 O O . CYS A 1 82 ? -9.430 2.051 11.440 1.00 67.38 82 CYS A O 1
ATOM 642 N N . SER A 1 83 ? -7.762 1.409 12.805 1.00 67.88 83 SER A N 1
ATOM 643 C CA . SER A 1 83 ? -8.175 0.008 12.875 1.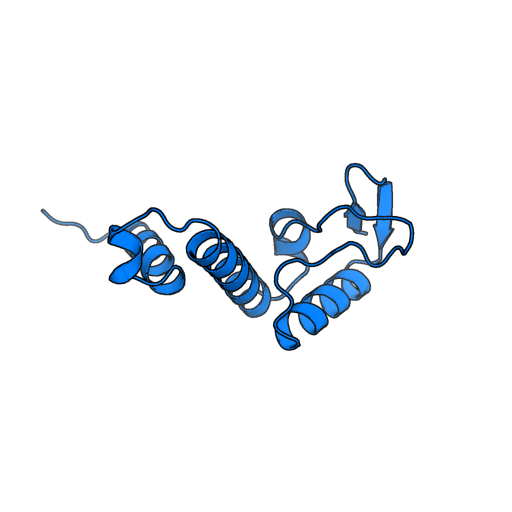00 67.88 83 SER A CA 1
ATOM 644 C C . SER A 1 83 ? -9.555 -0.169 13.534 1.00 67.88 83 SER A C 1
ATOM 646 O O . SER A 1 83 ? -10.395 -0.907 13.014 1.00 67.88 83 SER A O 1
ATOM 648 N N . GLU A 1 84 ? -9.839 0.554 14.620 1.00 68.56 84 GLU A N 1
ATOM 649 C CA . GLU A 1 84 ? -11.137 0.540 15.305 1.00 68.56 84 GLU A CA 1
ATOM 650 C C . GLU A 1 84 ? -12.245 1.182 14.464 1.00 68.56 84 GLU A C 1
ATOM 652 O O . GLU A 1 84 ? -13.341 0.625 14.371 1.00 68.56 84 GLU A O 1
ATOM 657 N N . PHE A 1 85 ? -11.963 2.285 13.765 1.00 69.12 85 PHE A N 1
ATOM 658 C CA . PHE A 1 85 ? -12.933 2.918 12.866 1.00 69.12 85 PHE A CA 1
ATOM 659 C C . PHE A 1 85 ? -13.354 1.984 11.721 1.00 69.12 85 PHE A C 1
ATOM 661 O O . PHE A 1 85 ? -14.544 1.828 11.434 1.00 69.12 85 PHE A O 1
ATOM 668 N N . ARG A 1 86 ? -12.398 1.281 11.100 1.00 64.94 86 ARG A N 1
ATOM 669 C CA . ARG A 1 86 ? -12.700 0.310 10.036 1.00 64.94 86 ARG A CA 1
ATOM 670 C C . ARG A 1 86 ? -13.551 -0.858 10.546 1.00 64.94 86 ARG A C 1
ATOM 672 O O . ARG A 1 86 ? -14.403 -1.368 9.815 1.00 64.94 86 ARG A O 1
ATOM 679 N N . ASN A 1 87 ? -13.372 -1.258 11.804 1.00 66.69 87 ASN A N 1
ATOM 680 C CA . ASN A 1 87 ? -14.196 -2.290 12.435 1.00 66.69 87 ASN A CA 1
ATOM 681 C C . ASN A 1 87 ? -15.648 -1.832 12.676 1.00 66.69 87 ASN A C 1
ATOM 683 O O . ASN A 1 87 ? -16.556 -2.655 12.548 1.00 66.69 87 ASN A O 1
ATOM 687 N N . LEU A 1 88 ? -15.894 -0.537 12.927 1.00 63.47 88 LEU A N 1
ATOM 688 C CA . LEU A 1 88 ? -17.255 0.023 12.991 1.00 63.47 88 LEU A CA 1
ATOM 689 C C . LEU A 1 88 ? -17.977 -0.081 11.638 1.00 63.47 88 LEU A C 1
ATOM 691 O O . LEU A 1 88 ? -19.152 -0.447 11.592 1.00 63.47 88 LEU A O 1
ATOM 695 N N . GLY A 1 89 ? -17.269 0.156 10.528 1.00 56.94 89 GLY A N 1
ATOM 696 C CA . GLY A 1 89 ? -17.806 -0.042 9.176 1.00 56.94 89 GLY A CA 1
ATOM 697 C C . GLY A 1 89 ? -18.186 -1.502 8.901 1.00 56.94 89 GLY A C 1
ATOM 698 O O . GLY A 1 89 ? -19.300 -1.783 8.464 1.00 56.94 89 GLY A O 1
ATOM 699 N N . LYS A 1 90 ? -17.308 -2.452 9.261 1.00 53.81 90 LYS A N 1
ATOM 700 C CA . LYS A 1 90 ? -17.551 -3.904 9.109 1.00 53.81 90 LYS A CA 1
ATOM 701 C C . LYS A 1 90 ? -18.706 -4.431 9.988 1.00 53.81 90 LYS A C 1
ATOM 703 O O . LYS A 1 90 ? -19.245 -5.504 9.712 1.00 53.81 90 LYS A O 1
ATOM 708 N N . ALA A 1 91 ? -19.099 -3.720 11.050 1.00 47.53 91 ALA A N 1
ATOM 709 C CA . ALA A 1 91 ? -20.252 -4.081 11.882 1.00 47.53 91 ALA A CA 1
ATOM 710 C C . ALA A 1 91 ? -21.600 -3.751 11.211 1.00 47.53 91 ALA A C 1
ATOM 712 O O . ALA A 1 91 ? -22.579 -4.466 11.427 1.00 47.53 91 ALA A O 1
ATOM 713 N N . ARG A 1 92 ? -21.645 -2.724 10.353 1.00 42.62 92 ARG A N 1
ATOM 714 C CA . ARG A 1 92 ? -22.863 -2.281 9.656 1.00 42.62 92 ARG A CA 1
ATOM 715 C C . ARG A 1 92 ? -23.292 -3.229 8.528 1.00 42.62 92 ARG A C 1
ATOM 717 O O . ARG A 1 92 ? -24.488 -3.434 8.346 1.00 42.62 92 ARG A O 1
ATOM 724 N N . ASP A 1 93 ? -22.350 -3.877 7.844 1.00 46.44 93 ASP A N 1
ATOM 725 C CA . ASP A 1 93 ? -22.634 -4.880 6.798 1.00 46.44 93 ASP A CA 1
ATOM 726 C C . ASP A 1 93 ? -23.106 -6.244 7.342 1.00 46.44 93 ASP A C 1
ATOM 728 O O . ASP A 1 93 ? -23.596 -7.085 6.592 1.00 46.44 93 ASP A O 1
ATOM 732 N N . ARG A 1 94 ? -23.032 -6.476 8.662 1.00 46.94 94 ARG A N 1
ATOM 733 C CA . ARG A 1 94 ? -23.540 -7.698 9.320 1.00 46.94 94 ARG A CA 1
ATOM 734 C C . ARG A 1 94 ? -24.916 -7.519 9.963 1.00 46.94 94 ARG A C 1
ATOM 736 O O . ARG A 1 94 ? -25.178 -8.088 11.019 1.00 46.94 94 ARG A O 1
ATOM 743 N N . GLY A 1 95 ? -25.796 -6.748 9.321 1.00 51.81 95 GLY A N 1
ATOM 744 C CA . GLY A 1 95 ? -27.248 -6.894 9.463 1.00 51.81 95 GLY A CA 1
ATOM 745 C C . GLY A 1 95 ? -27.794 -7.011 10.890 1.00 51.81 95 GLY A C 1
ATOM 746 O O . GLY A 1 95 ? -28.639 -7.866 11.141 1.00 51.81 95 GLY A O 1
ATOM 747 N N . LYS A 1 96 ? -27.346 -6.168 11.826 1.00 50.59 96 LYS A N 1
ATOM 748 C CA . LYS A 1 96 ? -28.047 -5.941 13.097 1.00 50.59 96 LYS A CA 1
ATOM 749 C C . LYS A 1 96 ? -27.941 -4.481 13.511 1.00 50.59 96 LYS A C 1
ATOM 751 O O . LYS A 1 96 ? -27.073 -4.109 14.291 1.00 50.59 96 LYS A O 1
ATOM 756 N N . ILE A 1 97 ? -28.883 -3.684 13.023 1.00 42.34 97 ILE A N 1
ATOM 757 C CA . ILE A 1 97 ? -29.380 -2.531 13.769 1.00 42.34 97 ILE A CA 1
ATOM 758 C C . ILE A 1 97 ? -30.908 -2.607 13.699 1.00 42.34 97 ILE A C 1
ATOM 760 O O . ILE A 1 97 ? -31.536 -2.137 12.759 1.00 42.34 97 ILE A O 1
ATOM 764 N N . LEU A 1 98 ? -31.484 -3.334 14.660 1.00 37.12 98 LEU A N 1
ATOM 765 C CA . LEU A 1 98 ? -32.773 -2.959 15.231 1.00 37.12 98 LEU A CA 1
ATOM 766 C C . LEU A 1 98 ? -32.460 -1.754 16.112 1.00 37.12 98 LEU A C 1
ATOM 768 O O . LEU A 1 98 ? -31.707 -1.937 17.064 1.00 37.12 98 LEU A O 1
ATOM 772 N N . TRP A 1 99 ? -32.914 -0.575 15.699 1.00 39.62 99 TRP A N 1
ATOM 773 C CA . TRP A 1 99 ? -33.571 0.497 16.461 1.00 39.62 99 TRP A CA 1
ATOM 774 C C . TRP A 1 99 ? -33.869 1.623 15.470 1.00 39.62 99 TRP A C 1
ATOM 776 O O . TRP A 1 99 ? -32.908 2.113 14.834 1.00 39.62 99 TRP A O 1
#

InterPro domains:
  IPR013083 Zinc finger, RING/FYVE/PHD-type [G3DSA:3.30.40.10] (1-67)
  IPR018957 Zinc finger, C3HC4 RING-type [PF00097] (5-24)
  IPR031127 E3 ubiquitin ligase RBR family [PTHR11685] (4-84)